Protein AF-A0A9P6XLW6-F1 (afdb_monomer_lite)

Structure (mmCIF, N/CA/C/O backbone):
data_AF-A0A9P6XLW6-F1
#
_entry.id   AF-A0A9P6XLW6-F1
#
loop_
_atom_site.group_PDB
_atom_site.id
_atom_site.type_symbol
_atom_site.label_atom_id
_atom_site.label_alt_id
_atom_site.label_comp_id
_atom_site.label_asym_id
_atom_site.label_entity_id
_atom_site.label_seq_id
_atom_site.pdbx_PDB_ins_code
_atom_site.Cartn_x
_atom_site.Cartn_y
_atom_site.Cartn_z
_atom_site.occupancy
_atom_site.B_iso_or_equiv
_atom_site.auth_seq_id
_atom_site.auth_comp_id
_atom_site.auth_asym_id
_atom_site.auth_atom_id
_atom_site.pdbx_PDB_model_num
ATOM 1 N N . MET A 1 1 ? 1.501 3.643 -36.053 1.00 67.56 1 MET A N 1
ATOM 2 C CA . MET A 1 1 ? 1.874 2.730 -34.945 1.00 67.56 1 MET A CA 1
ATOM 3 C C . MET A 1 1 ? 3.210 2.082 -35.278 1.00 67.56 1 MET A C 1
ATOM 5 O O . MET A 1 1 ? 3.309 1.514 -36.353 1.00 67.56 1 MET A O 1
ATOM 9 N N . ALA A 1 2 ? 4.221 2.157 -34.402 1.00 76.81 2 ALA A N 1
ATOM 10 C CA . ALA A 1 2 ? 5.576 1.679 -34.722 1.00 76.81 2 ALA A CA 1
ATOM 11 C C . ALA A 1 2 ? 5.621 0.195 -35.139 1.00 76.81 2 ALA A C 1
ATOM 13 O O . ALA A 1 2 ? 6.312 -0.139 -36.088 1.00 76.81 2 ALA A O 1
ATOM 14 N N . ALA A 1 3 ? 4.798 -0.653 -34.511 1.00 79.56 3 ALA A N 1
ATOM 15 C CA . ALA A 1 3 ? 4.661 -2.066 -34.870 1.00 79.56 3 ALA A CA 1
ATOM 16 C C . ALA A 1 3 ? 3.930 -2.320 -36.206 1.00 79.56 3 ALA A C 1
ATOM 18 O O . ALA A 1 3 ? 4.194 -3.319 -36.857 1.00 79.56 3 ALA A O 1
ATOM 19 N N . ILE A 1 4 ? 3.009 -1.441 -36.620 1.00 87.69 4 ILE A N 1
ATOM 20 C CA . ILE A 1 4 ? 2.271 -1.580 -37.894 1.00 87.69 4 ILE A CA 1
ATOM 21 C C . ILE A 1 4 ? 3.085 -1.019 -39.065 1.00 87.69 4 ILE A C 1
ATOM 23 O O . ILE A 1 4 ? 2.945 -1.463 -40.196 1.00 87.69 4 ILE A O 1
ATOM 27 N N . GLU A 1 5 ? 3.924 -0.024 -38.792 1.00 91.25 5 GLU A N 1
ATOM 28 C CA . GLU A 1 5 ? 4.655 0.745 -39.802 1.00 91.25 5 GLU A CA 1
ATOM 29 C C . GLU A 1 5 ? 6.153 0.398 -39.843 1.00 91.25 5 GLU A C 1
ATOM 31 O O . GLU A 1 5 ? 6.914 1.138 -40.457 1.00 91.25 5 GLU A O 1
ATOM 36 N N . ASP A 1 6 ? 6.570 -0.676 -39.159 1.00 83.75 6 ASP A N 1
ATOM 37 C CA . ASP A 1 6 ? 7.961 -1.151 -39.049 1.00 83.75 6 ASP A CA 1
ATOM 38 C C . ASP A 1 6 ? 8.969 -0.032 -38.720 1.00 83.75 6 ASP A C 1
ATOM 40 O O . ASP A 1 6 ? 10.011 0.146 -39.353 1.00 83.75 6 ASP A O 1
ATOM 44 N N . ARG A 1 7 ? 8.614 0.800 -37.733 1.00 93.31 7 ARG A N 1
ATOM 45 C CA . ARG A 1 7 ? 9.449 1.922 -37.287 1.00 93.31 7 ARG A CA 1
ATOM 46 C C . ARG A 1 7 ? 10.238 1.549 -36.031 1.00 93.31 7 ARG A C 1
ATOM 48 O O . ARG A 1 7 ? 9.687 0.873 -35.160 1.00 93.31 7 ARG A O 1
ATOM 55 N N . PRO A 1 8 ? 11.473 2.061 -35.866 1.00 89.62 8 PRO A N 1
ATOM 56 C CA . PRO A 1 8 ? 12.226 1.893 -34.628 1.00 89.62 8 PRO A CA 1
ATOM 57 C C . PRO A 1 8 ? 11.426 2.381 -33.412 1.00 89.62 8 PRO A C 1
ATOM 59 O O . PRO A 1 8 ? 10.840 3.467 -33.438 1.00 89.62 8 PRO A O 1
ATOM 62 N N . PHE A 1 9 ? 11.416 1.587 -32.341 1.00 92.69 9 PHE A N 1
ATOM 63 C CA . PHE A 1 9 ? 10.756 1.916 -31.081 1.00 92.69 9 PHE A CA 1
ATOM 64 C C . PHE A 1 9 ? 11.689 1.642 -29.905 1.00 92.69 9 PHE A C 1
ATOM 66 O O . PHE A 1 9 ? 12.231 0.545 -29.765 1.00 92.69 9 PHE A O 1
ATOM 73 N N . ASP A 1 10 ? 11.856 2.640 -29.043 1.00 94.56 10 ASP A N 1
ATOM 74 C CA . ASP A 1 10 ? 12.697 2.532 -27.856 1.00 94.56 10 ASP A CA 1
ATOM 75 C C . ASP A 1 10 ? 11.943 1.809 -26.728 1.00 94.56 10 ASP A C 1
ATOM 77 O O . ASP A 1 10 ? 11.261 2.403 -25.880 1.00 94.56 10 ASP A O 1
ATOM 81 N N . VAL A 1 11 ? 12.040 0.479 -26.757 1.00 94.69 11 VAL A N 1
ATOM 82 C CA . VAL A 1 11 ? 11.489 -0.397 -25.719 1.00 94.69 11 VAL A CA 1
ATOM 83 C C . VAL A 1 11 ? 12.128 -0.109 -24.350 1.00 94.69 11 VAL A C 1
ATOM 85 O O . VAL A 1 11 ? 11.364 0.071 -23.397 1.00 94.69 11 VAL A O 1
ATOM 88 N N . PRO A 1 12 ? 13.469 -0.015 -24.205 1.00 96.44 12 PRO A N 1
ATOM 89 C CA . PRO A 1 12 ? 14.094 0.297 -22.918 1.00 96.44 12 PRO A CA 1
ATOM 90 C C . PRO A 1 12 ? 13.575 1.583 -22.261 1.00 96.44 12 PRO A C 1
ATOM 92 O O . PRO A 1 12 ? 13.185 1.549 -21.088 1.00 96.44 12 PRO A O 1
ATOM 95 N N . ALA A 1 13 ? 13.504 2.697 -23.000 1.00 96.56 13 ALA A N 1
ATOM 96 C CA . ALA A 1 13 ? 13.006 3.967 -22.466 1.00 96.56 13 ALA A CA 1
ATOM 97 C C . ALA A 1 13 ? 11.530 3.875 -22.052 1.00 96.56 13 ALA A C 1
ATOM 99 O O . ALA A 1 13 ? 11.122 4.414 -21.018 1.00 96.56 13 ALA A O 1
ATOM 100 N N . THR A 1 14 ? 10.728 3.137 -22.821 1.00 96.50 14 THR A N 1
ATOM 101 C CA . THR A 1 14 ? 9.314 2.910 -22.502 1.00 96.50 14 THR A CA 1
ATOM 102 C C . THR A 1 14 ? 9.150 2.093 -21.224 1.00 96.50 14 THR A C 1
ATOM 104 O O . THR A 1 14 ? 8.357 2.466 -20.361 1.00 96.50 14 THR A O 1
ATOM 107 N N . ILE A 1 15 ? 9.924 1.018 -21.053 1.00 97.62 15 ILE A N 1
ATOM 108 C CA . ILE A 1 15 ? 9.902 0.208 -19.826 1.00 97.62 15 ILE A CA 1
ATOM 109 C C . ILE A 1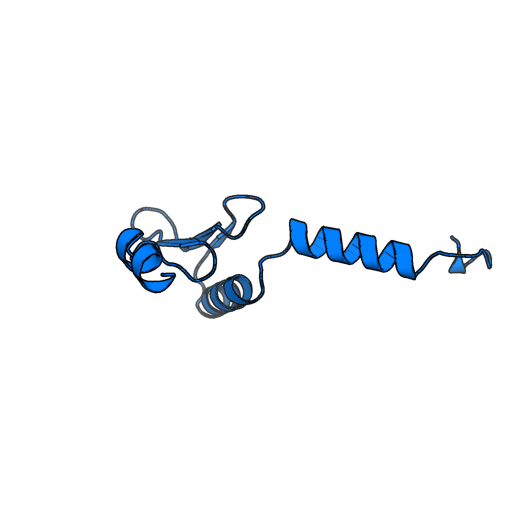 15 ? 10.297 1.058 -18.615 1.00 97.62 15 ILE A C 1
ATOM 111 O O . ILE A 1 15 ? 9.637 0.981 -17.578 1.00 97.62 15 ILE A O 1
ATOM 115 N N . ALA A 1 16 ? 11.334 1.892 -18.735 1.00 97.62 16 ALA A N 1
ATOM 116 C CA . ALA A 1 16 ? 11.753 2.783 -17.654 1.00 97.62 16 ALA A CA 1
ATOM 117 C C . ALA A 1 16 ? 10.633 3.757 -17.250 1.00 97.62 16 ALA A C 1
ATOM 119 O O . ALA A 1 16 ? 10.336 3.913 -16.063 1.00 97.62 16 ALA A O 1
ATOM 120 N N . ARG A 1 17 ? 9.946 4.344 -18.237 1.00 97.38 17 ARG A N 1
ATOM 121 C CA . ARG A 1 17 ? 8.774 5.195 -17.999 1.00 97.38 17 ARG A CA 1
ATOM 122 C C . ARG A 1 17 ? 7.645 4.436 -17.298 1.00 97.38 17 ARG A C 1
ATOM 124 O O . ARG A 1 17 ? 7.057 4.967 -16.361 1.00 97.38 17 ARG A O 1
ATOM 131 N N . LEU A 1 18 ? 7.335 3.214 -17.735 1.00 96.44 18 LEU A N 1
ATOM 132 C CA . LEU A 1 18 ? 6.278 2.400 -17.126 1.00 96.44 18 LEU A CA 1
ATOM 133 C C . LEU A 1 18 ? 6.599 2.045 -15.672 1.00 96.44 18 LEU A C 1
ATOM 135 O O . LEU A 1 18 ? 5.722 2.162 -14.822 1.00 96.44 18 LEU A O 1
ATOM 139 N N . ARG A 1 19 ? 7.850 1.687 -15.365 1.00 95.00 19 ARG A N 1
ATOM 140 C CA . ARG A 1 19 ? 8.292 1.437 -13.982 1.00 95.00 19 ARG A CA 1
ATOM 141 C C . ARG A 1 19 ? 8.106 2.666 -13.097 1.00 95.00 19 ARG A C 1
ATOM 143 O O . ARG A 1 19 ? 7.501 2.555 -12.042 1.00 95.00 19 ARG A O 1
ATOM 150 N N . SER A 1 20 ? 8.507 3.844 -13.576 1.00 93.81 20 SER A N 1
ATOM 151 C CA . SER A 1 20 ? 8.298 5.096 -12.838 1.00 93.81 20 SER A CA 1
ATOM 152 C C . SER A 1 20 ? 6.814 5.393 -12.575 1.00 93.81 20 SER A C 1
ATOM 154 O O . SER A 1 20 ? 6.468 5.898 -11.508 1.00 93.81 20 SER A O 1
ATOM 156 N N . LEU A 1 21 ? 5.926 5.060 -13.518 1.00 93.75 21 LEU A N 1
ATOM 157 C CA . LEU A 1 21 ? 4.482 5.186 -13.312 1.00 93.75 21 LEU A CA 1
ATOM 158 C C . LEU A 1 21 ? 3.965 4.195 -12.264 1.00 93.75 21 LEU A C 1
ATOM 160 O O . LEU A 1 21 ? 3.149 4.585 -11.434 1.00 93.75 21 LEU A O 1
ATOM 164 N N . VAL A 1 22 ? 4.447 2.949 -12.276 1.00 91.44 22 VAL A N 1
ATOM 165 C CA . VAL A 1 22 ? 4.115 1.949 -11.249 1.00 91.44 22 VAL A CA 1
ATOM 166 C C . VAL A 1 22 ? 4.562 2.435 -9.873 1.00 91.44 22 VAL A C 1
ATOM 168 O O . VAL A 1 22 ? 3.745 2.473 -8.959 1.00 91.44 22 VAL A O 1
ATOM 171 N N . ASP A 1 23 ? 5.800 2.905 -9.735 1.00 88.06 23 ASP A N 1
ATOM 172 C CA . ASP A 1 23 ? 6.326 3.394 -8.453 1.00 88.06 23 ASP A CA 1
ATOM 173 C C . ASP A 1 23 ? 5.520 4.581 -7.905 1.00 88.06 23 ASP A C 1
ATOM 175 O O . ASP A 1 23 ? 5.361 4.730 -6.693 1.00 88.06 23 ASP A O 1
ATOM 179 N N . LYS A 1 24 ? 4.985 5.423 -8.797 1.00 88.12 24 LYS A N 1
ATOM 180 C CA . LYS A 1 24 ? 4.178 6.586 -8.418 1.00 88.12 24 LYS A CA 1
ATOM 181 C C . LYS A 1 24 ? 2.729 6.230 -8.090 1.00 88.12 24 LYS A C 1
ATOM 183 O O . LYS A 1 24 ? 2.139 6.825 -7.193 1.00 88.12 24 LYS A O 1
ATOM 188 N N . HIS A 1 25 ? 2.125 5.318 -8.847 1.00 89.12 25 HIS A N 1
ATOM 189 C CA . HIS A 1 25 ? 0.675 5.121 -8.829 1.00 89.12 25 HIS A CA 1
ATOM 190 C C . HIS A 1 25 ? 0.234 3.817 -8.176 1.00 89.12 25 HIS A C 1
ATOM 192 O O . HIS A 1 25 ? -0.910 3.728 -7.734 1.00 89.12 25 HIS A O 1
ATOM 198 N N . CYS A 1 26 ? 1.101 2.822 -8.045 1.00 90.44 26 CYS A N 1
ATOM 199 C CA . CYS A 1 26 ? 0.774 1.568 -7.375 1.00 90.44 26 CYS A CA 1
ATOM 200 C C . CYS A 1 26 ? 1.084 1.647 -5.875 1.00 90.44 26 CYS A C 1
ATOM 202 O O . CYS A 1 26 ? 1.752 2.564 -5.393 1.00 90.44 26 CYS A O 1
ATOM 204 N N . LEU A 1 27 ? 0.517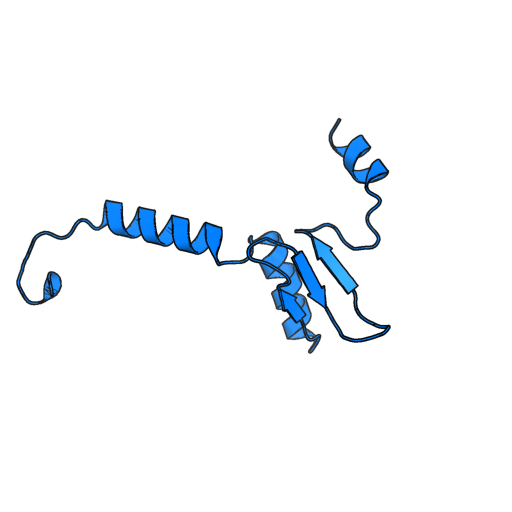 0.715 -5.114 1.00 92.12 27 LEU A N 1
ATOM 205 C CA . LEU A 1 27 ? 0.922 0.488 -3.733 1.00 9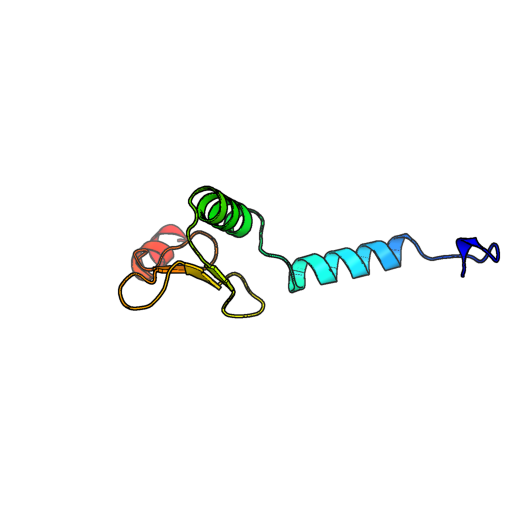2.12 27 LEU A CA 1
ATOM 206 C C . LEU A 1 27 ? 2.240 -0.289 -3.729 1.00 92.12 27 LEU A C 1
ATOM 208 O O . LEU A 1 27 ? 2.454 -1.155 -4.578 1.00 92.12 27 LEU A O 1
ATOM 212 N N . GLY A 1 28 ? 3.111 0.002 -2.760 1.00 90.88 28 GLY A N 1
ATOM 213 C CA . GLY A 1 28 ? 4.292 -0.829 -2.525 1.00 90.88 28 GLY A CA 1
ATOM 214 C C . GLY A 1 28 ? 3.895 -2.268 -2.154 1.00 90.88 28 GLY A C 1
ATOM 215 O O . GLY A 1 28 ? 2.803 -2.469 -1.619 1.00 90.88 28 GLY A O 1
ATOM 216 N N . PRO A 1 29 ? 4.767 -3.268 -2.380 1.00 91.94 29 PRO A N 1
ATOM 217 C CA . PRO A 1 29 ? 4.411 -4.684 -2.251 1.00 91.94 29 PRO A CA 1
ATOM 218 C C . PRO A 1 29 ? 3.914 -5.057 -0.848 1.00 91.94 29 PRO A C 1
ATOM 220 O O . PRO A 1 29 ? 2.944 -5.792 -0.719 1.00 91.94 29 PRO A O 1
ATOM 223 N N . SER A 1 30 ? 4.517 -4.508 0.212 1.00 92.81 30 SER A N 1
ATOM 224 C CA . SER A 1 30 ? 4.063 -4.754 1.587 1.00 92.81 30 SER A CA 1
ATOM 225 C C . SER A 1 30 ? 2.673 -4.179 1.862 1.00 92.81 30 SER A C 1
ATOM 227 O O . SER A 1 30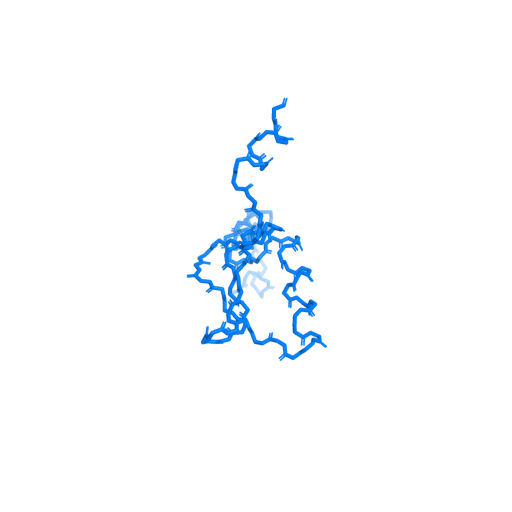 ? 1.849 -4.845 2.482 1.00 92.81 30 SER A O 1
ATOM 229 N N . THR A 1 31 ? 2.393 -2.966 1.380 1.00 95.06 31 THR A N 1
ATOM 230 C CA . THR A 1 31 ? 1.074 -2.335 1.507 1.00 95.06 31 THR A CA 1
ATOM 231 C C . THR A 1 31 ? 0.026 -3.093 0.693 1.00 95.06 31 THR A C 1
ATOM 233 O O . THR A 1 31 ? -1.075 -3.312 1.189 1.00 95.06 31 THR A O 1
ATOM 236 N N . ALA A 1 32 ? 0.375 -3.511 -0.531 1.00 94.94 32 ALA A N 1
ATOM 237 C CA . ALA A 1 32 ? -0.498 -4.283 -1.411 1.00 94.94 32 ALA A CA 1
ATOM 238 C C . ALA A 1 32 ? -0.939 -5.588 -0.737 1.00 94.94 32 ALA A C 1
ATOM 240 O O . ALA A 1 32 ? -2.134 -5.803 -0.604 1.00 94.94 32 ALA A O 1
ATOM 241 N N . CYS A 1 33 ? -0.013 -6.360 -0.155 1.00 96.50 33 CYS A N 1
ATOM 242 C CA . CYS A 1 33 ? -0.362 -7.588 0.568 1.00 96.50 33 CYS A CA 1
ATOM 243 C C . CYS A 1 33 ? -1.376 -7.371 1.708 1.00 96.50 33 CYS A C 1
ATOM 245 O O . CYS A 1 33 ? -2.213 -8.233 1.963 1.00 96.50 33 CYS A O 1
ATOM 247 N N . ILE A 1 34 ? -1.302 -6.244 2.428 1.00 96.56 34 ILE A N 1
ATOM 248 C CA . ILE A 1 34 ? -2.257 -5.940 3.507 1.00 96.56 34 ILE A CA 1
ATOM 249 C C . ILE A 1 34 ? -3.622 -5.550 2.927 1.00 96.56 34 ILE A C 1
ATOM 251 O O . ILE A 1 34 ? -4.650 -5.918 3.492 1.00 96.56 34 ILE A O 1
ATOM 255 N N . VAL A 1 35 ? -3.631 -4.808 1.818 1.00 96.25 35 VAL A N 1
ATOM 256 C CA . VAL A 1 35 ? -4.857 -4.414 1.113 1.00 96.25 35 VAL A CA 1
ATOM 257 C C . VAL A 1 35 ? -5.555 -5.622 0.498 1.00 96.25 35 VAL A C 1
ATOM 259 O O . VAL A 1 35 ? -6.749 -5.778 0.722 1.00 96.25 35 VAL A O 1
ATOM 262 N N . ASP A 1 36 ? -4.819 -6.508 -0.168 1.00 97.25 36 ASP A N 1
ATOM 263 C CA . ASP A 1 36 ? -5.356 -7.750 -0.737 1.00 97.25 36 ASP A CA 1
ATOM 264 C C . 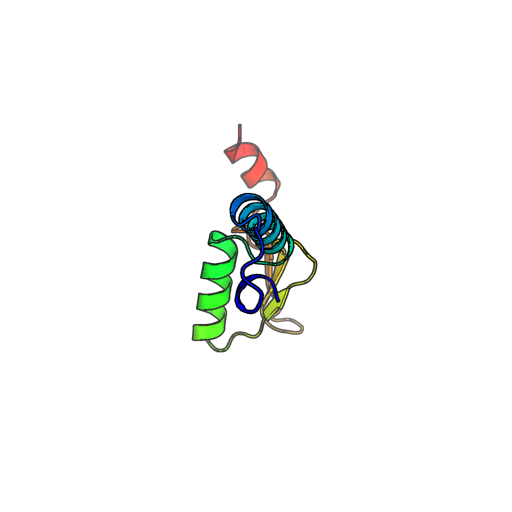ASP A 1 36 ? -5.984 -8.614 0.369 1.00 97.25 36 ASP A C 1
ATOM 266 O O . ASP A 1 36 ? -7.110 -9.083 0.257 1.00 97.25 36 ASP A O 1
ATOM 270 N N . ALA A 1 37 ? -5.313 -8.721 1.520 1.00 97.50 37 ALA A N 1
ATOM 271 C CA . ALA A 1 37 ? -5.857 -9.423 2.677 1.00 97.50 37 ALA A CA 1
ATOM 272 C C . ALA A 1 37 ? -7.121 -8.756 3.266 1.00 97.50 37 ALA A C 1
ATOM 274 O O . ALA A 1 37 ? -7.926 -9.433 3.912 1.00 97.50 37 ALA A O 1
ATOM 275 N N . ALA A 1 38 ? -7.282 -7.439 3.127 1.00 96.88 38 ALA A N 1
ATOM 276 C CA . ALA A 1 38 ? -8.498 -6.742 3.536 1.00 96.88 38 ALA A CA 1
ATOM 277 C C . ALA A 1 38 ? -9.642 -7.002 2.546 1.00 96.88 38 ALA A C 1
ATOM 279 O O . ALA A 1 38 ? -10.764 -7.246 2.991 1.00 96.88 38 ALA A O 1
ATOM 280 N N . ASP A 1 39 ? -9.339 -7.019 1.246 1.00 97.12 39 ASP A N 1
ATOM 281 C CA . ASP A 1 39 ? -10.275 -7.364 0.171 1.00 97.12 39 ASP A CA 1
ATOM 282 C C . ASP A 1 39 ? -10.813 -8.794 0.338 1.00 97.12 39 ASP A C 1
ATOM 284 O O . ASP A 1 39 ? -12.024 -8.984 0.414 1.00 97.12 39 ASP A O 1
ATOM 288 N N . ASP A 1 40 ? -9.930 -9.769 0.599 1.00 98.25 40 ASP A N 1
ATOM 289 C CA . ASP A 1 40 ? -10.286 -11.166 0.919 1.00 98.25 40 ASP A CA 1
ATOM 290 C C . ASP A 1 40 ? -11.251 -11.309 2.117 1.00 98.25 40 ASP A C 1
ATOM 292 O O . ASP A 1 40 ? -11.856 -12.363 2.327 1.00 98.25 40 ASP A O 1
ATOM 296 N N . ARG A 1 41 ? -11.339 -10.279 2.969 1.00 97.69 41 ARG A N 1
ATOM 297 C CA . ARG A 1 41 ? -12.171 -10.240 4.185 1.00 97.69 41 ARG A CA 1
ATOM 298 C C . ARG A 1 41 ? -13.380 -9.315 4.047 1.00 97.69 41 ARG A C 1
ATOM 300 O O . ARG A 1 41 ? -14.001 -9.006 5.066 1.00 97.69 41 ARG A O 1
ATOM 307 N N . ASP A 1 42 ? -13.677 -8.841 2.839 1.00 97.19 42 ASP A N 1
ATOM 308 C CA . ASP A 1 42 ? -14.732 -7.862 2.559 1.00 97.19 42 ASP A CA 1
ATOM 309 C C . ASP A 1 42 ? -14.586 -6.566 3.387 1.00 97.19 42 ASP A C 1
ATOM 311 O O . ASP A 1 42 ? -15.569 -5.916 3.762 1.00 97.19 42 ASP A O 1
ATOM 315 N N . ILE A 1 43 ? -13.348 -6.173 3.712 1.00 97.81 43 ILE A N 1
ATOM 316 C CA . ILE A 1 43 ? -13.065 -4.937 4.444 1.00 97.81 43 ILE A CA 1
ATOM 317 C C . ILE A 1 43 ? -12.835 -3.817 3.425 1.00 97.81 43 ILE A C 1
ATOM 319 O O . ILE A 1 43 ? -11.810 -3.804 2.742 1.00 97.81 43 ILE A O 1
ATOM 323 N N . PRO A 1 44 ? -13.728 -2.815 3.355 1.00 96.94 44 PRO A N 1
ATOM 324 C CA . PRO A 1 44 ? -13.576 -1.731 2.401 1.00 96.94 44 PRO A CA 1
ATOM 325 C C . PRO A 1 44 ? -12.333 -0.902 2.719 1.00 96.94 44 PRO A C 1
ATOM 327 O O . PRO A 1 44 ? -12.028 -0.652 3.889 1.00 96.94 44 PRO A O 1
ATOM 330 N N . TYR A 1 45 ? -11.650 -0.418 1.683 1.00 96.25 45 TYR A N 1
ATOM 331 C CA . TYR A 1 45 ? -10.467 0.417 1.844 1.00 96.25 45 TYR A CA 1
ATOM 332 C C . TYR A 1 45 ? -10.449 1.621 0.900 1.00 96.25 45 TYR A C 1
ATOM 334 O O . TYR A 1 45 ? -11.063 1.628 -0.164 1.00 96.25 45 TYR A O 1
ATOM 342 N N . ILE A 1 46 ? -9.732 2.668 1.311 1.00 95.44 46 ILE A N 1
ATOM 343 C CA . ILE A 1 46 ? -9.506 3.888 0.534 1.00 95.44 46 ILE A CA 1
ATOM 344 C C . ILE A 1 46 ? -8.027 4.247 0.634 1.00 95.44 46 ILE A C 1
ATOM 346 O O . ILE A 1 46 ? -7.491 4.426 1.730 1.00 95.44 46 ILE A O 1
ATOM 350 N N . ARG A 1 47 ? -7.365 4.417 -0.512 1.00 94.00 47 ARG A N 1
ATOM 351 C CA . ARG A 1 47 ? -6.040 5.041 -0.559 1.00 94.00 47 ARG A CA 1
ATOM 352 C C . ARG A 1 47 ? -6.199 6.554 -0.410 1.00 94.00 47 ARG A C 1
ATOM 354 O O . ARG A 1 47 ? -6.849 7.186 -1.237 1.00 94.00 47 ARG A O 1
ATOM 361 N N . LEU A 1 48 ? -5.628 7.128 0.649 1.00 93.12 48 LEU A N 1
ATOM 362 C CA . LEU A 1 48 ? -5.882 8.526 1.021 1.00 93.12 48 LEU A CA 1
ATOM 363 C C . LEU A 1 48 ? -5.040 9.543 0.230 1.00 93.12 48 LEU A C 1
ATOM 365 O O . LEU A 1 48 ? -5.430 10.703 0.144 1.00 93.12 48 LEU A O 1
ATOM 369 N N . PHE A 1 49 ? -3.904 9.135 -0.346 1.00 85.31 49 PHE A N 1
ATOM 370 C CA . PHE A 1 49 ? -3.102 9.960 -1.263 1.00 85.31 49 PHE A CA 1
ATOM 371 C C . PHE A 1 49 ? -2.203 9.091 -2.162 1.00 85.31 49 PHE A C 1
ATOM 373 O O . PHE A 1 49 ? -2.155 7.874 -2.004 1.00 85.31 49 PHE A O 1
ATOM 380 N N . GLU A 1 50 ? -1.441 9.703 -3.077 1.00 77.00 50 GLU A N 1
ATOM 381 C CA . GLU A 1 50 ? -0.542 9.011 -4.025 1.00 77.00 50 GLU A CA 1
ATOM 382 C C . GLU A 1 50 ? 0.599 8.185 -3.377 1.00 77.00 50 GLU A C 1
ATOM 384 O O . GLU A 1 50 ? 1.369 7.548 -4.079 1.00 77.00 50 GLU A O 1
ATOM 389 N N . GLY A 1 51 ? 0.710 8.102 -2.050 1.00 81.75 51 GLY A N 1
ATOM 390 C CA . GLY A 1 51 ? 1.660 7.226 -1.350 1.00 81.75 51 GLY A CA 1
ATOM 391 C C . GLY A 1 51 ? 0.990 6.043 -0.657 1.00 81.75 51 GLY A C 1
ATOM 392 O O . GLY A 1 51 ? -0.078 5.592 -1.056 1.00 81.75 51 GLY A O 1
ATOM 393 N N . ASN A 1 52 ? 1.632 5.515 0.386 1.00 88.31 52 ASN A N 1
ATOM 394 C CA . ASN A 1 52 ? 1.265 4.240 1.015 1.00 88.31 52 ASN A CA 1
ATOM 395 C C . ASN A 1 52 ? 0.340 4.378 2.240 1.00 88.31 52 ASN A C 1
ATOM 397 O O . ASN A 1 52 ? 0.399 3.539 3.137 1.00 88.31 52 ASN A O 1
ATOM 401 N N . LEU A 1 53 ? -0.483 5.429 2.311 1.00 94.06 53 LEU A N 1
ATOM 402 C CA . LEU A 1 53 ? -1.474 5.581 3.380 1.00 94.06 53 LEU A CA 1
ATOM 403 C C . LEU A 1 53 ? -2.832 5.070 2.928 1.00 94.06 53 LEU A C 1
ATOM 405 O O . LEU A 1 53 ? -3.435 5.595 1.985 1.00 94.06 53 LEU A O 1
ATOM 409 N N . VAL A 1 54 ? -3.319 4.072 3.652 1.00 96.75 54 VAL A N 1
ATOM 410 C CA . VAL A 1 54 ? -4.587 3.406 3.372 1.00 96.75 54 VAL A CA 1
ATOM 411 C C . VAL A 1 54 ? -5.465 3.464 4.613 1.00 96.75 54 VAL A C 1
ATOM 413 O O . VAL A 1 54 ? -5.003 3.246 5.736 1.00 96.75 54 VAL A O 1
ATOM 416 N N . GLN A 1 55 ? -6.737 3.780 4.402 1.00 97.56 55 GLN A N 1
ATOM 417 C CA . GLN A 1 55 ? -7.792 3.636 5.391 1.00 97.56 55 GLN A CA 1
ATOM 418 C C . GLN A 1 55 ? -8.575 2.356 5.112 1.00 97.56 55 GLN A C 1
ATOM 420 O O . GLN A 1 55 ? -8.974 2.132 3.977 1.00 97.56 55 GLN A O 1
ATOM 425 N N . PHE A 1 56 ? -8.846 1.580 6.153 1.00 97.69 56 PHE A N 1
ATOM 426 C CA . PHE A 1 56 ? -9.764 0.446 6.154 1.00 97.69 56 PHE A CA 1
ATOM 427 C C . PHE A 1 56 ? -11.025 0.801 6.932 1.00 97.69 56 PHE A C 1
ATOM 429 O O . PHE A 1 56 ? -10.937 1.476 7.959 1.00 97.69 56 PHE A O 1
ATOM 436 N N . GLY A 1 57 ? -12.179 0.308 6.495 1.00 96.81 57 GLY A N 1
ATOM 437 C CA . GLY A 1 57 ? -13.458 0.540 7.154 1.00 96.81 57 GLY A CA 1
ATOM 438 C C . GLY A 1 57 ? -13.937 1.995 7.096 1.00 96.81 57 GLY A C 1
ATOM 439 O O . GLY A 1 57 ? -13.316 2.888 6.509 1.00 96.81 57 GLY A O 1
ATOM 440 N N . TYR A 1 58 ? -15.070 2.234 7.755 1.00 95.88 58 TYR A N 1
ATOM 441 C CA . TYR A 1 58 ? -15.752 3.526 7.779 1.00 95.88 58 TYR A CA 1
ATOM 442 C C . TYR A 1 58 ? -16.136 3.941 9.201 1.00 95.88 58 TYR A C 1
ATOM 444 O O . TYR A 1 58 ? -16.262 3.111 10.105 1.00 95.88 58 TYR A O 1
ATOM 452 N N . GLY A 1 59 ? -16.362 5.243 9.388 1.00 95.50 59 GLY A N 1
ATOM 453 C CA . GLY A 1 59 ? -16.878 5.798 10.638 1.00 95.50 59 GLY A CA 1
ATOM 454 C C . GLY A 1 59 ? -15.987 5.487 11.841 1.00 95.50 59 GLY A C 1
ATOM 455 O O . GLY A 1 59 ? -14.767 5.636 11.783 1.00 95.50 59 GLY A O 1
ATOM 456 N N . SER A 1 60 ? -16.600 5.050 12.941 1.00 95.31 60 SER A N 1
ATOM 457 C CA . SER A 1 60 ? -15.899 4.721 14.190 1.00 95.31 60 SER A CA 1
ATOM 458 C C . SER A 1 60 ? -15.012 3.477 14.095 1.00 95.31 60 SER A C 1
ATOM 460 O O . SER A 1 60 ? -14.093 3.332 14.897 1.00 95.31 60 SER A O 1
ATOM 462 N N . ALA A 1 61 ? -15.257 2.598 13.120 1.00 94.88 61 ALA A N 1
ATOM 463 C CA . ALA A 1 61 ? -14.472 1.387 12.902 1.00 94.88 61 ALA A CA 1
ATOM 464 C C . ALA A 1 61 ? -13.288 1.601 11.941 1.00 94.88 61 ALA A C 1
ATOM 466 O O . ALA A 1 61 ? -12.576 0.644 11.638 1.00 94.88 61 ALA A O 1
ATOM 467 N N . GLN A 1 62 ? -13.069 2.830 11.451 1.00 96.56 62 GLN A N 1
ATOM 468 C CA . GLN A 1 62 ? -11.988 3.100 10.507 1.00 96.56 62 GLN A CA 1
ATOM 469 C C . GLN A 1 62 ? -10.610 2.875 11.144 1.00 96.56 62 GLN A C 1
ATOM 471 O O . GLN A 1 62 ? -10.350 3.346 12.253 1.00 96.56 62 GLN A O 1
ATOM 476 N N . ARG A 1 63 ? -9.710 2.207 10.421 1.00 97.12 63 ARG A N 1
ATOM 477 C CA . ARG A 1 63 ? -8.307 1.974 10.804 1.00 97.12 63 ARG A CA 1
ATOM 478 C C . ARG A 1 63 ? -7.383 2.479 9.713 1.00 97.12 63 ARG A C 1
ATOM 480 O O . ARG A 1 63 ? -7.779 2.509 8.551 1.00 97.12 63 ARG A O 1
ATOM 487 N N . ARG A 1 64 ? -6.161 2.884 10.058 1.00 96.44 64 ARG A N 1
ATOM 488 C CA . ARG A 1 64 ? -5.190 3.373 9.062 1.00 96.44 64 ARG A CA 1
ATOM 489 C C . ARG A 1 64 ? -3.868 2.639 9.140 1.00 96.44 64 ARG A C 1
ATOM 491 O O . ARG A 1 64 ? -3.416 2.278 10.227 1.00 96.44 64 ARG A O 1
ATOM 498 N N . ILE A 1 65 ? -3.257 2.470 7.974 1.00 96.06 65 ILE A N 1
ATOM 499 C CA . ILE A 1 65 ? -1.880 2.012 7.836 1.00 96.06 65 ILE A CA 1
ATOM 500 C C . ILE A 1 65 ? -1.081 3.001 7.000 1.00 96.06 65 ILE A C 1
ATOM 502 O O . ILE A 1 65 ? -1.603 3.574 6.045 1.00 96.06 65 ILE A O 1
ATOM 506 N N . TRP A 1 66 ? 0.190 3.161 7.339 1.00 93.81 66 TRP A N 1
ATOM 507 C CA . TRP A 1 66 ? 1.190 3.770 6.475 1.00 93.81 66 TRP A CA 1
ATOM 508 C C . TRP A 1 66 ? 2.247 2.709 6.193 1.00 93.81 66 TRP A C 1
ATOM 510 O O . TRP A 1 66 ? 2.927 2.274 7.118 1.00 93.81 66 TRP A O 1
ATOM 520 N N . THR A 1 67 ? 2.360 2.275 4.936 1.00 91.81 67 THR A N 1
ATOM 521 C CA . THR A 1 67 ? 3.127 1.073 4.560 1.00 91.81 67 THR A CA 1
ATOM 522 C C . THR A 1 67 ? 2.706 -0.143 5.398 1.00 91.81 67 THR A C 1
ATOM 524 O O . THR A 1 67 ? 1.569 -0.586 5.286 1.00 91.81 67 THR A O 1
ATOM 527 N N . ALA A 1 68 ? 3.588 -0.671 6.248 1.00 91.38 68 ALA A N 1
ATOM 528 C CA . ALA A 1 68 ? 3.303 -1.775 7.165 1.00 91.38 68 ALA A CA 1
ATOM 529 C C . ALA A 1 68 ? 2.994 -1.308 8.602 1.00 91.38 68 ALA A C 1
ATOM 531 O O . ALA A 1 68 ? 2.611 -2.120 9.444 1.00 91.38 68 ALA A O 1
ATOM 532 N N . ALA A 1 69 ? 3.164 -0.018 8.906 1.00 93.25 69 ALA A N 1
ATOM 533 C CA . ALA A 1 69 ? 2.852 0.534 10.218 1.00 93.25 69 ALA A CA 1
ATOM 534 C C . ALA A 1 69 ? 1.344 0.761 10.353 1.00 93.25 69 ALA A C 1
ATOM 536 O O . ALA A 1 69 ? 0.688 1.234 9.426 1.00 93.25 69 ALA A O 1
ATOM 537 N N . THR A 1 70 ? 0.794 0.451 11.523 1.00 94.69 70 THR A N 1
ATOM 538 C CA . THR A 1 70 ? -0.629 0.650 11.829 1.00 94.69 70 THR A CA 1
ATOM 539 C C . THR A 1 70 ? -0.826 1.908 12.664 1.00 94.69 70 THR A C 1
ATOM 541 O O . THR A 1 70 ? 0.109 2.401 13.287 1.00 94.69 70 THR A O 1
ATOM 544 N N . ASP A 1 71 ? -2.062 2.378 12.780 1.00 92.12 71 ASP A N 1
ATOM 545 C CA . ASP A 1 71 ? -2.460 3.423 13.736 1.00 92.12 71 ASP A CA 1
ATOM 546 C C . ASP A 1 71 ? -2.187 3.090 15.222 1.00 92.12 71 ASP A C 1
ATOM 548 O O . ASP A 1 71 ? -2.299 3.964 16.078 1.00 92.12 71 ASP A O 1
ATOM 552 N N . ARG A 1 72 ? -1.812 1.843 15.539 1.00 94.69 72 ARG A N 1
ATOM 553 C CA . ARG A 1 72 ? -1.353 1.407 16.869 1.00 94.69 72 ARG A CA 1
ATOM 554 C C . ARG A 1 72 ? 0.168 1.348 17.001 1.00 94.69 72 ARG A C 1
ATOM 556 O O . ARG A 1 72 ? 0.668 1.080 18.091 1.00 94.69 72 ARG A O 1
ATOM 563 N N . THR A 1 73 ? 0.907 1.561 15.918 1.00 94.38 73 THR A N 1
ATOM 564 C CA . THR A 1 73 ? 2.368 1.597 15.946 1.00 94.38 73 THR A CA 1
ATOM 565 C C . THR A 1 73 ? 2.819 2.925 16.557 1.00 94.38 73 THR A C 1
ATOM 567 O O . THR A 1 73 ? 2.508 3.995 16.041 1.00 94.38 73 THR A O 1
ATOM 570 N N . SER A 1 74 ? 3.543 2.866 17.678 1.00 93.25 74 SER A N 1
ATOM 571 C CA . SER A 1 74 ? 4.109 4.058 18.322 1.00 93.25 74 SER A CA 1
ATOM 572 C C . SER A 1 74 ? 5.241 4.643 17.476 1.00 93.25 74 SER A C 1
ATOM 574 O O . SER A 1 74 ? 6.213 3.947 17.188 1.00 93.25 74 SER A O 1
ATOM 576 N N . ALA A 1 75 ? 5.150 5.935 17.151 1.00 90.25 75 ALA A N 1
ATOM 577 C CA . ALA A 1 75 ? 6.200 6.659 16.431 1.00 90.25 75 ALA A CA 1
ATOM 578 C C . ALA A 1 75 ? 7.539 6.661 17.194 1.00 90.25 75 ALA A C 1
ATOM 580 O O . ALA A 1 75 ? 8.599 6.547 16.589 1.00 90.25 75 ALA A O 1
ATOM 581 N N . ILE A 1 76 ? 7.499 6.731 18.531 1.00 92.38 76 ILE A N 1
ATOM 582 C CA . ILE A 1 76 ? 8.710 6.660 19.364 1.00 92.38 76 ILE A CA 1
ATOM 583 C C . ILE A 1 76 ? 9.337 5.265 19.290 1.00 92.38 76 ILE A C 1
ATOM 585 O O . ILE A 1 76 ? 10.551 5.144 19.167 1.00 92.38 76 ILE A O 1
ATOM 589 N N . ALA A 1 77 ? 8.515 4.211 19.337 1.00 92.50 77 ALA A N 1
ATOM 590 C CA . ALA A 1 77 ? 9.014 2.840 19.257 1.00 92.50 77 ALA A CA 1
ATOM 591 C C . ALA A 1 77 ? 9.606 2.534 17.874 1.00 92.50 77 ALA A C 1
ATOM 593 O O . ALA A 1 77 ? 10.631 1.864 17.783 1.00 92.50 77 ALA A O 1
ATOM 594 N N . GLU A 1 78 ? 8.990 3.052 16.808 1.00 90.69 78 GLU A N 1
ATOM 595 C CA . GLU A 1 78 ? 9.541 2.958 15.457 1.00 90.69 78 GLU A CA 1
ATOM 596 C C . GLU A 1 78 ? 10.901 3.661 15.354 1.00 90.69 78 GLU A C 1
ATOM 598 O O . GLU A 1 78 ? 11.837 3.079 14.812 1.00 9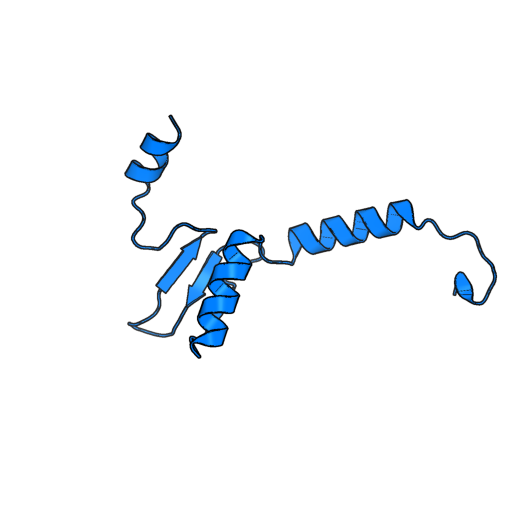0.69 78 GLU A O 1
ATOM 603 N N . GLY A 1 79 ? 11.017 4.876 15.903 1.00 91.31 79 GLY A N 1
ATOM 604 C CA . GLY A 1 79 ? 12.275 5.623 15.938 1.00 91.31 79 GLY A CA 1
ATOM 605 C C . GLY A 1 79 ? 13.389 4.838 16.630 1.00 91.31 79 GLY A C 1
ATOM 606 O O . GLY A 1 79 ? 14.431 4.613 16.028 1.00 91.31 79 GLY A O 1
ATOM 607 N N . ILE A 1 80 ? 13.126 4.327 17.838 1.00 93.50 80 ILE A N 1
ATOM 608 C CA . ILE A 1 80 ? 14.095 3.523 18.604 1.00 93.50 80 ILE A CA 1
ATOM 609 C C . ILE A 1 80 ? 14.517 2.256 17.845 1.00 93.50 80 ILE A C 1
ATOM 611 O O . ILE A 1 80 ? 15.662 1.844 17.943 1.00 93.50 80 ILE A O 1
ATOM 615 N N . SER A 1 81 ? 13.617 1.618 17.089 1.00 92.06 81 SER A N 1
ATOM 616 C CA . SER A 1 81 ? 13.936 0.385 16.353 1.00 92.06 81 SER A CA 1
ATOM 617 C C . SER A 1 81 ? 14.859 0.595 15.145 1.00 92.06 81 SER A C 1
ATOM 619 O O . SER A 1 81 ? 15.315 -0.398 14.572 1.00 92.06 81 SER A O 1
ATOM 621 N N . ARG A 1 82 ? 15.042 1.838 14.684 1.00 83.94 82 ARG A N 1
ATOM 622 C CA . ARG A 1 82 ? 15.858 2.169 13.505 1.00 83.94 82 ARG A CA 1
ATOM 623 C C . ARG A 1 82 ? 17.288 2.582 13.859 1.00 83.94 82 ARG A C 1
ATOM 625 O O . ARG A 1 82 ? 18.121 2.557 12.953 1.00 83.94 82 ARG A O 1
ATOM 632 N N . ASP A 1 83 ? 17.523 2.964 15.113 1.00 72.25 83 ASP A N 1
ATOM 633 C CA . ASP A 1 83 ? 18.845 3.274 15.674 1.00 72.25 83 ASP A CA 1
ATOM 634 C C . ASP A 1 83 ? 19.610 1.984 16.018 1.00 72.25 83 ASP A C 1
ATOM 636 O O . ASP A 1 83 ? 20.829 1.933 15.730 1.00 72.25 83 ASP A O 1
#

Organism: NCBI:txid936053

Sequence (83 aa):
MAAIEDRPFDVPATIARLRSLVDKHCLGPSTACIVDAADDRDIPYIRLFEGNLVQFGYGSAQRRIWTAATDRTSAIAEGISRD

Radius of gyration: 18.85 Å; chains: 1; bounding box: 36×21×59 Å

Foldseek 3Di:
DCVVVVHDDDPVVVVVVVVVVCQQAPADPQLVVVVVVCVVVVWDKDDPDSYSWMWTHDDPPIWIDRRNRTPPHDPVVVVVVVD

Secondary structure (DSSP, 8-state):
-TTTTT----HHHHHHHHHHHHHHHSPPHHHHHHHHHHHTTT--EEE-SSSSEEEESSGGG-EEEETTEETTS-HHHHHHHH-

pLDDT: mean 92.57, std 5.8, range [67.56, 98.25]